Protein AF-A0A109W563-F1 (afdb_monomer_lite)

pLDDT: mean 85.71, std 11.0, range [38.28, 96.69]

Structure (mmCIF, N/CA/C/O backbone):
data_AF-A0A109W563-F1
#
_entry.id   AF-A0A109W563-F1
#
loop_
_atom_site.group_PDB
_atom_site.id
_atom_site.type_symbol
_atom_site.label_atom_id
_atom_site.label_alt_id
_atom_site.label_comp_id
_atom_site.label_asym_id
_atom_site.label_entity_id
_atom_site.label_seq_id
_atom_site.pdbx_PDB_ins_code
_atom_site.Cartn_x
_atom_site.Cartn_y
_atom_site.Cartn_z
_atom_site.occupancy
_atom_site.B_iso_or_equiv
_atom_site.auth_seq_id
_atom_site.auth_comp_id
_atom_site.auth_asym_id
_atom_site.auth_atom_id
_atom_site.pdbx_PDB_model_num
ATOM 1 N N . MET A 1 1 ? -24.775 2.179 1.406 1.00 38.28 1 MET A N 1
ATOM 2 C CA . MET A 1 1 ? -23.300 2.269 1.505 1.00 38.28 1 MET A CA 1
ATOM 3 C C . MET A 1 1 ? -22.979 3.286 2.582 1.00 38.28 1 MET A C 1
ATOM 5 O O . MET A 1 1 ? -23.587 4.348 2.514 1.00 38.28 1 MET A O 1
ATOM 9 N N . PRO A 1 2 ? -22.134 3.005 3.589 1.00 46.94 2 PRO A N 1
ATOM 10 C CA . PRO A 1 2 ? -21.843 4.022 4.586 1.00 46.94 2 PRO A CA 1
ATOM 11 C C . PRO A 1 2 ? -21.064 5.158 3.920 1.00 46.94 2 PRO A C 1
ATOM 13 O O . PRO A 1 2 ? -20.195 4.913 3.084 1.00 46.94 2 PRO A O 1
ATOM 16 N N . THR A 1 3 ? -21.424 6.384 4.275 1.00 54.78 3 THR A N 1
ATOM 17 C CA . THR A 1 3 ? -20.849 7.669 3.857 1.00 54.78 3 THR A CA 1
ATOM 18 C C . THR A 1 3 ? -19.323 7.689 3.982 1.00 54.78 3 THR A C 1
ATOM 20 O O . THR A 1 3 ? -18.780 7.222 4.979 1.00 54.78 3 THR A O 1
ATOM 23 N N . SER A 1 4 ? -18.648 8.190 2.942 1.00 67.81 4 SER A N 1
ATOM 24 C CA . SER A 1 4 ? -17.201 8.092 2.690 1.00 67.81 4 SER A CA 1
ATOM 25 C C . SER A 1 4 ? -16.317 8.414 3.901 1.00 67.81 4 SER A C 1
ATOM 27 O O . SER A 1 4 ? -16.222 9.570 4.305 1.00 67.81 4 SER A O 1
ATOM 29 N N . GLY A 1 5 ? -15.597 7.417 4.411 1.00 75.94 5 GLY A N 1
ATOM 30 C CA . GLY A 1 5 ? -14.421 7.607 5.259 1.00 75.94 5 GLY A CA 1
ATOM 31 C C . GLY A 1 5 ? -13.335 8.431 4.549 1.00 75.94 5 GLY A C 1
ATOM 32 O O . GLY A 1 5 ? -13.321 8.492 3.310 1.00 75.94 5 GLY A O 1
ATOM 33 N N . PRO A 1 6 ? -12.445 9.095 5.307 1.00 89.19 6 PRO A N 1
ATOM 34 C CA . PRO A 1 6 ? -11.510 10.073 4.766 1.00 89.19 6 PRO A CA 1
ATOM 35 C C . PRO A 1 6 ? -10.547 9.436 3.758 1.00 89.19 6 PRO A C 1
ATOM 37 O O . PRO A 1 6 ? -10.030 8.337 3.974 1.00 89.19 6 PRO A O 1
ATOM 40 N N . LEU A 1 7 ? -10.311 10.149 2.653 1.00 91.62 7 LEU A N 1
ATOM 41 C CA . LEU A 1 7 ? -9.353 9.785 1.613 1.00 91.62 7 LEU A CA 1
ATOM 42 C C . LEU A 1 7 ? -8.034 10.517 1.847 1.00 91.62 7 LEU A C 1
ATOM 44 O O . LEU A 1 7 ? -8.019 11.743 1.881 1.00 91.62 7 LEU A O 1
ATOM 48 N N . ASN A 1 8 ? -6.946 9.757 1.964 1.00 92.69 8 ASN A N 1
ATOM 49 C CA . ASN A 1 8 ? -5.598 10.256 2.224 1.00 92.69 8 ASN A CA 1
ATOM 50 C C . ASN A 1 8 ? -5.554 11.276 3.381 1.00 92.69 8 ASN A C 1
ATOM 52 O O . ASN A 1 8 ? -5.027 12.376 3.195 1.00 92.69 8 ASN A O 1
ATOM 56 N N . PRO A 1 9 ? -6.114 10.959 4.571 1.00 91.75 9 PRO A N 1
ATOM 57 C CA . PRO A 1 9 ? -5.993 11.855 5.713 1.00 91.75 9 PRO A CA 1
ATOM 58 C C . PRO A 1 9 ? -4.517 12.109 6.033 1.00 91.75 9 PRO A C 1
ATOM 60 O O . PRO A 1 9 ? -3.663 11.233 5.875 1.00 91.75 9 PRO A O 1
ATOM 63 N N . SER A 1 10 ? -4.209 13.318 6.499 1.00 90.56 10 SER A N 1
ATOM 64 C CA . SER A 1 10 ? -2.837 13.660 6.863 1.00 90.56 10 SER A CA 1
ATOM 65 C C . SER A 1 10 ? -2.364 12.820 8.053 1.00 90.56 10 SER A C 1
ATOM 67 O O . SER A 1 10 ? -3.151 12.422 8.915 1.00 90.56 10 SER A O 1
ATOM 69 N N . LYS A 1 11 ? -1.049 12.595 8.148 1.00 90.38 11 LYS A N 1
ATOM 70 C CA . LYS A 1 11 ? -0.446 11.910 9.303 1.00 90.38 11 LYS A CA 1
ATOM 71 C C . LYS A 1 11 ? -0.817 12.591 10.626 1.00 90.38 11 LYS A C 1
ATOM 73 O O . LYS A 1 11 ? -1.149 11.902 11.581 1.00 90.38 11 LYS A O 1
ATOM 78 N N . ALA A 1 12 ? -0.815 13.926 10.654 1.00 91.81 12 ALA A N 1
ATOM 79 C CA . ALA A 1 12 ? -1.197 14.703 11.832 1.00 91.81 12 ALA A CA 1
ATOM 80 C C . ALA A 1 12 ? -2.657 14.453 12.239 1.00 91.81 12 ALA A C 1
ATOM 82 O O . ALA A 1 12 ? -2.945 14.284 13.420 1.00 91.81 12 ALA A O 1
ATOM 83 N N . TRP A 1 13 ? -3.568 14.364 11.263 1.00 92.56 13 TRP A N 1
ATOM 84 C CA . TRP A 1 13 ? -4.963 14.024 11.531 1.00 92.56 13 TRP A CA 1
ATOM 85 C C . TRP A 1 13 ? -5.095 12.610 12.103 1.00 92.56 13 TRP A C 1
ATOM 87 O O . TRP A 1 13 ? -5.736 12.431 13.131 1.00 92.56 13 TRP A O 1
ATOM 97 N N . LEU A 1 14 ? -4.433 11.621 11.493 1.00 92.25 14 LEU A N 1
ATOM 98 C CA . LEU A 1 14 ? -4.451 10.233 11.970 1.00 92.25 14 LEU A CA 1
ATOM 99 C C . LEU A 1 14 ? -3.882 10.086 13.389 1.00 92.25 14 LEU A C 1
ATOM 101 O O . LEU A 1 14 ? -4.372 9.277 14.166 1.00 92.25 14 LEU A O 1
ATOM 105 N N . GLN A 1 15 ? -2.861 10.872 13.738 1.00 92.69 15 GLN A N 1
ATOM 106 C CA . GLN A 1 15 ? -2.279 10.890 15.083 1.00 92.69 15 GLN A CA 1
ATOM 107 C C . GLN A 1 15 ? -3.202 11.529 16.128 1.00 92.69 15 GLN A C 1
ATOM 109 O O . GLN A 1 15 ? -3.166 11.126 17.286 1.00 92.69 15 GLN A O 1
ATOM 114 N N . ALA A 1 16 ? -3.997 12.526 15.733 1.00 91.44 16 ALA A N 1
ATOM 115 C CA . ALA A 1 16 ? -4.939 13.212 16.615 1.00 91.44 16 ALA A CA 1
ATOM 116 C C . ALA A 1 16 ? -6.296 12.496 16.726 1.00 91.44 16 ALA A C 1
ATOM 118 O O . ALA A 1 16 ? -7.056 12.752 17.660 1.00 91.44 16 ALA A O 1
ATOM 119 N N . ALA A 1 17 ? -6.626 11.633 15.766 1.00 89.19 17 ALA A N 1
ATOM 120 C CA . ALA A 1 17 ? -7.899 10.938 15.724 1.00 89.19 17 ALA A CA 1
ATOM 121 C C . ALA A 1 17 ? -8.005 9.882 16.832 1.00 89.19 17 ALA A C 1
ATOM 123 O O . ALA A 1 17 ? -7.072 9.123 17.099 1.00 89.19 17 ALA A O 1
ATOM 124 N N . VAL A 1 18 ? -9.184 9.801 17.449 1.00 87.31 18 VAL A N 1
ATOM 125 C CA . VAL A 1 18 ? -9.485 8.759 18.435 1.00 87.31 18 VAL A CA 1
ATOM 126 C C . VAL A 1 18 ? -9.465 7.390 17.732 1.00 87.31 18 VAL A C 1
ATOM 128 O O . VAL A 1 18 ? -10.028 7.274 16.636 1.00 87.31 18 VAL A O 1
ATOM 131 N N . PRO A 1 19 ? -8.837 6.349 18.308 1.00 87.00 19 PRO A N 1
ATOM 132 C CA . PRO A 1 19 ? -8.880 5.002 17.742 1.00 87.00 19 PRO A CA 1
ATOM 133 C C . PRO A 1 19 ? -10.319 4.526 17.503 1.00 87.00 19 PRO A C 1
ATOM 135 O O . PRO A 1 19 ? -11.193 4.751 18.339 1.00 87.00 19 PRO A O 1
ATOM 138 N N . GLY A 1 20 ? -10.580 3.911 16.349 1.00 83.38 20 GLY A N 1
ATOM 139 C CA . GLY A 1 20 ? -11.923 3.470 15.952 1.00 83.38 20 GLY A CA 1
ATOM 140 C C . GLY A 1 20 ? -12.939 4.590 15.675 1.00 83.38 20 GLY A C 1
ATOM 141 O O . GLY A 1 20 ? -14.126 4.310 15.524 1.00 83.38 20 GLY A O 1
ATOM 142 N N . SER A 1 21 ? -12.510 5.857 15.597 1.00 84.75 21 SER A N 1
ATOM 143 C CA . SER A 1 21 ? -13.411 6.985 15.296 1.00 84.75 21 SER A CA 1
ATOM 144 C C . SER A 1 21 ? -13.936 6.996 13.860 1.00 84.75 21 SER A C 1
ATOM 146 O O . SER A 1 21 ? -14.940 7.654 13.584 1.00 84.75 21 SER A O 1
ATOM 148 N N . ALA A 1 22 ? -13.291 6.269 12.945 1.00 85.69 22 ALA A N 1
ATOM 149 C CA . ALA A 1 22 ? -13.757 6.087 11.579 1.00 85.69 22 ALA A CA 1
ATOM 150 C C . ALA A 1 22 ? -14.176 4.631 11.334 1.00 85.69 22 ALA A C 1
ATOM 152 O O . ALA A 1 22 ? -13.501 3.692 11.747 1.00 85.69 22 ALA A O 1
ATOM 153 N N . ALA A 1 23 ? -15.261 4.425 10.583 1.00 85.94 23 ALA A N 1
ATOM 154 C CA . ALA A 1 23 ? -15.623 3.084 10.120 1.00 85.94 23 ALA A CA 1
ATOM 155 C C . ALA A 1 23 ? -14.567 2.523 9.152 1.00 85.94 23 ALA A C 1
ATOM 157 O O . ALA A 1 23 ? -14.275 1.333 9.173 1.00 85.94 23 ALA A O 1
ATOM 158 N N . TYR A 1 24 ? -13.987 3.384 8.311 1.00 89.50 24 TYR A N 1
ATOM 159 C CA . TYR A 1 24 ? -12.903 3.015 7.410 1.00 89.50 24 TYR A CA 1
ATOM 160 C C . TYR A 1 24 ? -12.014 4.210 7.043 1.00 89.50 24 TYR A C 1
ATOM 162 O O . TYR A 1 24 ? -12.493 5.343 6.955 1.00 89.50 24 TYR A O 1
ATOM 170 N N . ILE A 1 25 ? -10.731 3.950 6.776 1.00 93.94 25 ILE A N 1
ATOM 171 C CA . ILE A 1 25 ? -9.774 4.907 6.195 1.00 93.94 25 ILE A CA 1
ATOM 172 C C . ILE A 1 25 ? -9.457 4.501 4.758 1.00 93.94 25 ILE A C 1
ATOM 174 O O . ILE A 1 25 ? -9.305 3.320 4.452 1.00 93.94 25 ILE A O 1
ATOM 178 N N . ARG A 1 26 ? -9.342 5.476 3.854 1.00 94.38 26 ARG A N 1
ATOM 179 C CA . ARG A 1 26 ? -8.975 5.232 2.457 1.00 94.38 26 ARG A CA 1
ATOM 180 C C . ARG A 1 26 ? -7.609 5.826 2.170 1.00 94.38 26 ARG A C 1
ATOM 182 O O . ARG A 1 26 ? -7.411 7.023 2.351 1.00 94.38 26 ARG A O 1
ATOM 189 N N . LEU A 1 27 ? -6.698 5.009 1.663 1.00 94.69 27 LEU A N 1
ATOM 190 C CA . LEU A 1 27 ? -5.399 5.438 1.163 1.00 94.69 27 LEU A CA 1
ATOM 191 C C . LEU A 1 27 ? -5.327 5.113 -0.326 1.00 94.69 27 LEU A C 1
ATOM 193 O O . LEU A 1 27 ? -5.574 3.981 -0.721 1.00 94.69 27 LEU A O 1
ATOM 197 N N . ALA A 1 28 ? -5.028 6.097 -1.163 1.00 92.94 28 ALA A N 1
ATOM 198 C CA . ALA A 1 28 ? -4.890 5.924 -2.602 1.00 92.94 28 ALA A CA 1
ATOM 199 C C . ALA A 1 28 ? -3.595 6.580 -3.073 1.00 92.94 28 ALA A C 1
ATOM 201 O O . ALA A 1 28 ? -3.468 7.805 -3.021 1.00 92.94 28 ALA A O 1
ATOM 202 N N . PHE A 1 29 ? -2.661 5.746 -3.534 1.00 90.25 29 PHE A N 1
ATOM 203 C CA . PHE A 1 29 ? -1.372 6.123 -4.110 1.00 90.25 29 PHE A CA 1
ATOM 204 C C . PHE A 1 29 ? -0.575 7.089 -3.220 1.00 90.25 29 PHE A C 1
ATOM 206 O O . PHE A 1 29 ? 0.068 8.026 -3.703 1.00 90.25 29 PHE A O 1
ATOM 213 N N . ALA A 1 30 ? -0.663 6.865 -1.906 1.00 89.75 30 ALA A N 1
ATOM 214 C CA . ALA A 1 30 ? -0.092 7.707 -0.860 1.00 89.75 30 ALA A CA 1
ATOM 215 C C . ALA A 1 30 ? 1.185 7.115 -0.240 1.00 89.75 30 ALA A C 1
ATOM 217 O O . ALA A 1 30 ? 1.847 7.796 0.539 1.00 89.75 30 ALA A O 1
ATOM 218 N N . LEU A 1 31 ? 1.522 5.856 -0.548 1.00 91.62 31 LEU A N 1
ATOM 219 C CA . LEU A 1 31 ? 2.617 5.126 0.094 1.00 91.62 31 LEU A CA 1
ATOM 220 C C . LEU A 1 31 ? 3.838 4.980 -0.809 1.00 91.62 31 LEU A C 1
ATOM 222 O O . LEU A 1 31 ? 4.954 4.984 -0.302 1.00 91.62 31 LEU A O 1
ATOM 226 N N . TRP A 1 32 ? 3.657 4.876 -2.129 1.00 89.12 32 TRP A N 1
ATOM 227 C CA . TRP A 1 32 ? 4.755 4.522 -3.039 1.00 89.12 32 TRP A CA 1
ATOM 228 C C . TRP A 1 32 ? 5.950 5.481 -3.040 1.00 89.12 32 TRP A C 1
ATOM 230 O O . TRP A 1 32 ? 7.059 5.093 -3.407 1.00 89.12 32 TRP A O 1
ATOM 240 N N . TYR A 1 33 ? 5.735 6.741 -2.664 1.00 85.81 33 TYR A N 1
ATOM 241 C CA . TYR A 1 33 ? 6.787 7.752 -2.593 1.00 85.81 33 TYR A CA 1
ATOM 242 C C . TYR A 1 33 ? 7.369 7.929 -1.184 1.00 85.81 33 TYR A C 1
ATOM 244 O O . TYR A 1 33 ? 8.292 8.729 -1.005 1.00 85.81 33 TYR A O 1
ATOM 252 N N . LEU A 1 34 ? 6.844 7.208 -0.191 1.00 87.75 34 LEU A N 1
ATOM 253 C CA . LEU A 1 34 ? 7.351 7.213 1.174 1.00 87.75 34 LEU A CA 1
ATOM 254 C C . LEU A 1 34 ? 8.434 6.139 1.350 1.00 87.75 34 LEU A C 1
ATOM 256 O O . LEU A 1 34 ? 8.397 5.094 0.693 1.00 87.75 34 LEU A O 1
ATOM 260 N N . PRO A 1 35 ? 9.394 6.348 2.266 1.00 86.19 35 PRO A N 1
ATOM 261 C CA . PRO A 1 35 ? 10.199 5.255 2.793 1.00 86.19 35 PRO A CA 1
ATOM 262 C C . PRO A 1 35 ? 9.303 4.140 3.344 1.00 86.19 35 PRO A C 1
ATOM 264 O O . PRO A 1 35 ? 8.244 4.403 3.913 1.00 86.19 35 PRO A O 1
ATOM 267 N N . LEU A 1 36 ? 9.734 2.887 3.205 1.00 85.31 36 LEU A N 1
ATOM 268 C CA . LEU A 1 36 ? 8.895 1.730 3.518 1.00 85.31 36 LEU A CA 1
ATOM 269 C C . LEU A 1 36 ? 8.429 1.690 4.979 1.00 85.31 36 LEU A C 1
ATOM 271 O O . LEU A 1 36 ? 7.266 1.388 5.242 1.00 85.31 36 LEU A O 1
ATOM 275 N N . ASP A 1 37 ? 9.310 2.047 5.915 1.00 88.12 37 ASP A N 1
ATOM 276 C CA . ASP A 1 37 ? 8.978 2.121 7.342 1.00 88.12 37 ASP A CA 1
ATOM 277 C C . ASP A 1 37 ? 7.971 3.245 7.634 1.00 88.12 37 ASP A C 1
ATOM 279 O O . ASP A 1 37 ? 7.062 3.073 8.446 1.00 88.12 37 ASP A O 1
ATOM 283 N N . GLU A 1 38 ? 8.067 4.376 6.927 1.00 90.69 38 GLU A N 1
ATOM 284 C CA . GLU A 1 38 ? 7.086 5.462 7.034 1.00 90.69 38 GLU A CA 1
ATOM 285 C C . GLU A 1 38 ? 5.727 5.054 6.458 1.00 90.69 38 GLU A C 1
ATOM 287 O O . GLU A 1 38 ? 4.695 5.342 7.066 1.00 90.69 38 GLU A O 1
ATOM 292 N N . GLY A 1 39 ? 5.716 4.347 5.325 1.00 92.38 39 GLY A N 1
ATOM 293 C CA . GLY A 1 39 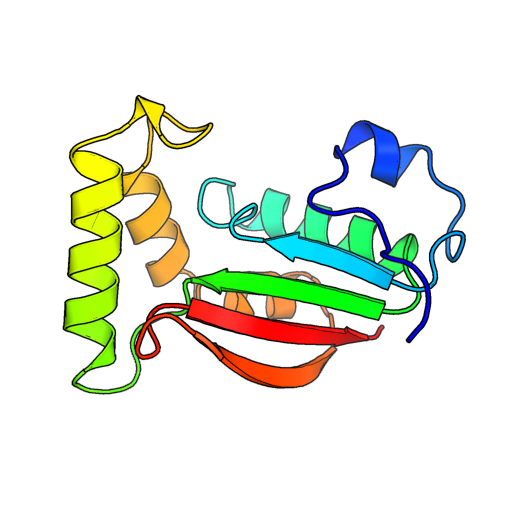? 4.497 3.807 4.723 1.00 92.38 39 GLY A CA 1
ATOM 294 C C . GLY A 1 39 ? 3.809 2.779 5.624 1.00 92.38 39 GLY A C 1
ATOM 295 O O . GLY A 1 39 ? 2.597 2.848 5.826 1.00 92.38 39 GLY A O 1
ATOM 296 N N . ALA A 1 40 ? 4.577 1.871 6.235 1.00 93.31 40 ALA A N 1
ATOM 297 C CA . ALA A 1 40 ? 4.061 0.905 7.204 1.00 93.31 40 ALA A CA 1
ATOM 298 C C . ALA A 1 40 ? 3.523 1.594 8.472 1.00 93.31 40 ALA A C 1
ATOM 300 O O . ALA A 1 40 ? 2.446 1.250 8.958 1.00 93.31 40 ALA A O 1
ATOM 301 N N . ALA A 1 41 ? 4.222 2.613 8.986 1.00 93.44 41 ALA A N 1
ATOM 302 C CA . ALA A 1 41 ? 3.749 3.402 10.122 1.00 93.44 41 ALA A CA 1
ATOM 303 C C . ALA A 1 41 ? 2.446 4.156 9.806 1.00 93.44 41 ALA A C 1
ATOM 305 O O . ALA A 1 41 ? 1.557 4.222 10.658 1.00 93.44 41 ALA A O 1
ATOM 306 N N . LEU A 1 42 ? 2.312 4.697 8.590 1.00 94.38 42 LEU A N 1
ATOM 307 C CA . LEU A 1 42 ? 1.093 5.360 8.131 1.00 94.38 42 LEU A CA 1
ATOM 308 C C . LEU A 1 42 ? -0.079 4.377 8.001 1.00 94.38 42 LEU A C 1
ATOM 310 O O . LEU A 1 42 ? -1.176 4.696 8.453 1.00 94.38 42 LEU A O 1
ATOM 314 N N . LEU A 1 43 ? 0.153 3.178 7.455 1.00 94.62 43 LEU A N 1
ATOM 315 C CA . LEU A 1 43 ? -0.852 2.108 7.406 1.00 94.62 43 LEU A CA 1
ATOM 316 C C . LEU A 1 43 ? -1.3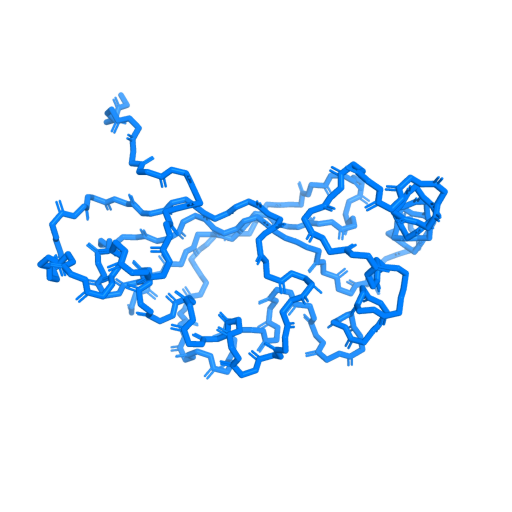22 1.701 8.802 1.00 94.62 43 LEU A C 1
ATOM 318 O O . LEU A 1 43 ? -2.521 1.609 9.037 1.00 94.62 43 LEU A O 1
ATOM 322 N N . ASN A 1 44 ? -0.393 1.525 9.739 1.00 93.25 44 ASN A N 1
ATOM 323 C CA . ASN A 1 44 ? -0.722 1.188 11.121 1.00 93.25 44 ASN A CA 1
ATOM 324 C C . ASN A 1 44 ? -1.511 2.289 11.833 1.00 93.25 44 ASN A C 1
ATOM 326 O O . ASN A 1 44 ? -2.391 2.002 12.639 1.00 93.25 44 ASN A O 1
ATOM 330 N N . LEU A 1 45 ? -1.214 3.561 11.558 1.00 93.50 45 LEU A N 1
ATOM 331 C CA . LEU A 1 45 ? -2.033 4.665 12.057 1.00 93.50 45 LEU A CA 1
ATOM 332 C C . LEU A 1 45 ? -3.438 4.624 11.449 1.00 93.50 45 LEU A C 1
ATOM 334 O O . LEU A 1 45 ? -4.409 4.710 12.190 1.00 93.50 45 LEU A O 1
ATOM 338 N N . ALA A 1 46 ? -3.548 4.430 10.134 1.00 93.75 46 ALA A N 1
ATOM 339 C CA . ALA A 1 46 ? -4.832 4.309 9.452 1.00 93.75 46 ALA A CA 1
ATOM 340 C C . ALA A 1 46 ? -5.685 3.152 9.999 1.00 93.75 46 ALA A C 1
ATOM 342 O O . ALA A 1 46 ? -6.874 3.353 10.223 1.00 93.75 46 ALA A O 1
ATOM 343 N N . ALA A 1 47 ? -5.083 1.988 10.257 1.00 92.44 47 ALA A N 1
ATOM 344 C CA . ALA A 1 47 ? -5.770 0.819 10.811 1.00 92.44 47 ALA A CA 1
ATOM 345 C C . ALA A 1 47 ? -6.214 1.028 12.264 1.00 92.44 47 ALA A C 1
ATOM 347 O O . ALA A 1 47 ? -7.326 0.685 12.629 1.00 92.44 47 ALA A O 1
ATOM 348 N N . ARG A 1 48 ? -5.417 1.712 13.091 1.00 90.94 48 ARG A N 1
ATOM 349 C CA . ARG A 1 48 ? -5.869 2.074 14.445 1.00 90.94 48 ARG A CA 1
ATOM 350 C C . ARG A 1 48 ? -7.020 3.078 14.436 1.00 90.94 48 ARG A C 1
ATOM 352 O O . ARG A 1 48 ? -7.899 3.033 15.296 1.00 90.94 48 ARG A O 1
ATOM 359 N N . THR A 1 49 ? -6.997 4.035 13.510 1.00 90.31 49 THR A N 1
ATOM 360 C CA . THR A 1 49 ? -8.032 5.071 13.422 1.00 90.31 49 THR A CA 1
ATOM 361 C C . THR A 1 49 ? -9.328 4.541 12.806 1.00 90.31 49 THR A C 1
ATOM 363 O O . THR A 1 49 ? -10.411 4.955 13.225 1.00 90.31 49 THR A O 1
ATOM 366 N N . GLY A 1 50 ? -9.229 3.655 11.812 1.00 84.38 50 GLY A N 1
ATOM 367 C CA . GLY A 1 50 ? -10.367 3.088 11.099 1.00 84.38 50 GLY A CA 1
ATOM 368 C C . GLY A 1 50 ? -10.540 1.603 11.357 1.00 84.38 50 GLY A C 1
ATOM 369 O O . GLY A 1 50 ? -9.593 0.861 11.168 1.00 84.38 50 GLY A O 1
ATOM 370 N N . GLY A 1 51 ? -11.758 1.149 11.659 1.00 81.88 51 GLY A N 1
ATOM 371 C CA . GLY A 1 51 ? -12.032 -0.291 11.807 1.00 81.88 51 GLY A CA 1
ATOM 372 C C . GLY A 1 51 ? -11.658 -1.140 10.578 1.00 81.88 51 GLY A C 1
ATOM 373 O O . GLY A 1 51 ? -11.403 -2.332 10.709 1.00 81.88 51 GLY A O 1
ATOM 374 N N . GLU A 1 52 ? -11.584 -0.523 9.394 1.00 89.81 52 GLU A N 1
ATOM 375 C CA . GLU A 1 52 ? -11.002 -1.101 8.180 1.00 89.81 52 GLU A CA 1
ATOM 376 C C . GLU A 1 52 ? -10.138 -0.075 7.424 1.00 89.81 52 GLU A C 1
ATOM 378 O O . GLU A 1 52 ? -10.385 1.136 7.467 1.00 89.81 52 GLU A O 1
ATOM 383 N N . VAL A 1 53 ? -9.167 -0.550 6.636 1.00 94.31 53 VAL A N 1
ATOM 384 C CA . VAL A 1 53 ? -8.410 0.299 5.698 1.00 94.31 53 VAL A CA 1
ATOM 385 C C . VAL A 1 53 ? -8.576 -0.202 4.271 1.00 94.31 53 VAL A C 1
ATOM 387 O O . VAL A 1 53 ? -8.323 -1.362 3.960 1.00 94.31 53 VAL A O 1
ATOM 390 N N . LEU A 1 54 ? -8.958 0.704 3.376 1.00 95.44 54 LEU A N 1
ATOM 391 C CA . LEU A 1 54 ? -8.946 0.489 1.934 1.00 95.44 54 LEU A CA 1
ATOM 392 C C . LEU A 1 54 ? -7.698 1.158 1.360 1.00 95.44 54 LEU A C 1
ATOM 394 O O . LEU A 1 54 ? -7.672 2.380 1.202 1.00 95.44 54 LEU A O 1
ATOM 398 N N . ALA A 1 55 ? -6.667 0.370 1.065 1.00 96.12 55 ALA A N 1
ATOM 399 C CA . ALA A 1 55 ? -5.394 0.860 0.550 1.00 96.12 55 ALA A CA 1
ATOM 400 C C . ALA A 1 55 ? -5.231 0.481 -0.926 1.00 96.12 55 ALA A C 1
ATOM 402 O O . ALA A 1 55 ? -5.183 -0.696 -1.265 1.00 96.12 55 ALA A O 1
ATOM 403 N N . ALA A 1 56 ? -5.147 1.472 -1.806 1.00 96.25 56 ALA A N 1
ATOM 404 C CA . ALA A 1 56 ? -4.816 1.305 -3.211 1.00 96.25 56 ALA A CA 1
ATOM 405 C C . ALA A 1 56 ? -3.420 1.861 -3.471 1.00 96.25 56 ALA A C 1
ATOM 407 O O . ALA A 1 56 ? -3.191 3.051 -3.271 1.00 96.25 56 ALA A O 1
ATOM 408 N N . ASP A 1 57 ? -2.492 1.027 -3.923 1.00 94.62 57 ASP A N 1
ATOM 409 C CA . ASP A 1 57 ? -1.160 1.472 -4.330 1.00 94.62 57 ASP A CA 1
ATOM 410 C C . ASP A 1 57 ? -0.505 0.446 -5.266 1.00 94.62 57 ASP A C 1
ATOM 412 O O . ASP A 1 57 ? -1.085 -0.597 -5.586 1.00 94.62 57 ASP A O 1
ATOM 416 N N . PHE A 1 58 ? 0.690 0.761 -5.755 1.00 92.69 58 PHE A N 1
ATOM 417 C CA . PHE A 1 58 ? 1.410 -0.084 -6.698 1.00 92.69 58 PHE A CA 1
ATOM 418 C C . PHE A 1 58 ? 1.872 -1.406 -6.072 1.00 92.69 58 PHE A C 1
ATOM 420 O O . PHE A 1 58 ? 2.265 -1.460 -4.903 1.00 92.69 58 PHE A O 1
ATOM 427 N N . LYS A 1 59 ? 1.859 -2.476 -6.872 1.00 92.81 59 LYS A N 1
ATOM 428 C CA . LYS A 1 59 ? 2.410 -3.784 -6.495 1.00 92.81 59 LYS A CA 1
ATOM 429 C C . LYS A 1 59 ? 3.516 -4.207 -7.461 1.00 92.81 59 LYS A C 1
ATOM 431 O O . LYS A 1 59 ? 3.528 -3.739 -8.603 1.00 92.81 59 LYS A O 1
ATOM 436 N N . PRO A 1 60 ? 4.450 -5.073 -7.035 1.00 89.31 60 PRO A N 1
ATOM 437 C CA . PRO A 1 60 ? 5.400 -5.677 -7.954 1.00 89.31 60 PRO A CA 1
ATOM 438 C C . PRO A 1 60 ? 4.664 -6.424 -9.077 1.00 89.31 60 PRO A C 1
ATOM 440 O O . PRO A 1 60 ? 3.640 -7.062 -8.816 1.00 89.31 60 PRO A O 1
ATOM 443 N N . PRO A 1 61 ? 5.165 -6.355 -10.320 1.00 85.88 61 PRO A N 1
ATOM 444 C CA . PRO A 1 61 ? 4.592 -7.117 -11.413 1.00 85.88 61 PRO A CA 1
ATOM 445 C C . PRO A 1 61 ? 4.899 -8.610 -11.232 1.00 85.88 61 PRO A C 1
ATOM 447 O O . PRO A 1 61 ? 6.054 -9.012 -11.129 1.00 85.88 61 PRO A O 1
ATOM 450 N N . GLU A 1 62 ? 3.858 -9.430 -11.234 1.00 84.00 62 GLU A N 1
ATOM 451 C CA . GLU A 1 62 ? 3.899 -10.892 -11.111 1.00 84.00 62 GLU A CA 1
ATOM 452 C C . GLU A 1 62 ? 3.510 -11.581 -12.425 1.00 84.00 62 GLU A C 1
ATOM 454 O O . GLU A 1 62 ? 3.806 -12.756 -12.636 1.00 84.00 62 GLU A O 1
ATOM 459 N N . ARG A 1 63 ? 2.826 -10.859 -13.322 1.00 80.44 63 ARG A N 1
ATOM 460 C CA . ARG A 1 63 ? 2.343 -11.370 -14.613 1.00 80.44 63 ARG A CA 1
ATOM 461 C C . ARG A 1 63 ? 2.899 -10.551 -15.773 1.00 80.44 63 ARG A C 1
ATOM 463 O O . ARG A 1 63 ? 3.168 -9.360 -15.634 1.00 80.44 63 ARG A O 1
ATOM 470 N N . ASN A 1 64 ? 2.978 -11.171 -16.952 1.00 76.81 64 ASN A N 1
ATOM 471 C CA . ASN A 1 64 ? 3.588 -10.571 -18.148 1.00 76.81 64 ASN A CA 1
ATOM 472 C C . ASN A 1 64 ? 3.023 -9.189 -18.527 1.00 76.81 64 ASN A C 1
ATOM 474 O O . ASN A 1 64 ? 3.777 -8.339 -18.986 1.00 76.81 64 ASN A O 1
ATOM 478 N N . LEU A 1 65 ? 1.722 -8.944 -18.323 1.00 75.81 65 LEU A N 1
ATOM 479 C CA . LEU A 1 65 ? 1.088 -7.656 -18.650 1.00 75.81 65 LEU A CA 1
ATOM 480 C C . LEU A 1 65 ? 1.235 -6.589 -17.553 1.00 75.81 65 LEU A C 1
ATOM 482 O O . LEU A 1 65 ? 1.026 -5.408 -17.822 1.00 75.81 65 LEU A O 1
ATOM 486 N N . GLU A 1 66 ? 1.642 -6.971 -16.344 1.00 86.50 66 GLU A N 1
ATOM 487 C CA . GLU A 1 66 ? 1.795 -6.035 -15.227 1.00 86.50 66 GLU A CA 1
ATOM 488 C C . GLU A 1 66 ? 3.076 -5.208 -15.372 1.00 86.50 66 GLU A C 1
ATOM 490 O O . GLU A 1 66 ? 3.082 -4.018 -15.067 1.00 86.50 66 GLU A O 1
ATOM 495 N N . LEU A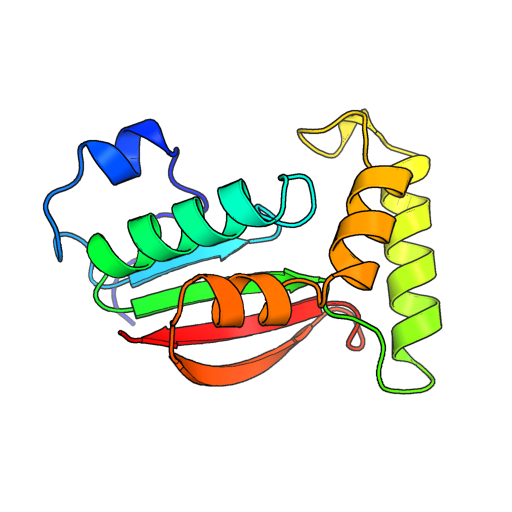 1 67 ? 4.150 -5.801 -15.908 1.00 84.75 67 LEU A N 1
ATOM 496 C CA . LEU A 1 67 ? 5.426 -5.109 -16.098 1.00 84.75 67 LEU A CA 1
ATOM 497 C C . LEU A 1 67 ? 5.313 -3.908 -17.062 1.00 84.75 67 LEU A C 1
ATOM 499 O O . LEU A 1 67 ? 5.741 -2.819 -16.672 1.00 84.75 67 LEU A O 1
ATOM 503 N N . PRO A 1 68 ? 4.713 -4.029 -18.266 1.00 85.31 68 PRO A N 1
ATOM 504 C CA . PRO A 1 68 ? 4.448 -2.875 -19.125 1.00 85.31 68 PRO A CA 1
ATOM 505 C C . PRO A 1 68 ? 3.637 -1.782 -18.424 1.00 85.31 68 PRO A C 1
ATOM 507 O O . PRO A 1 68 ? 3.947 -0.600 -18.563 1.00 85.31 68 PRO A O 1
ATOM 510 N N . ALA A 1 69 ? 2.638 -2.165 -17.627 1.00 85.62 69 ALA A N 1
ATOM 511 C CA . ALA A 1 69 ? 1.803 -1.220 -16.897 1.00 85.62 69 ALA A CA 1
ATOM 512 C C . ALA A 1 69 ? 2.590 -0.490 -15.786 1.00 85.62 69 ALA A C 1
ATOM 514 O O . ALA A 1 69 ? 2.480 0.730 -15.656 1.00 85.62 69 ALA A O 1
ATOM 515 N N . CYS A 1 70 ? 3.464 -1.186 -15.049 1.00 84.31 70 CYS A N 1
ATOM 516 C CA . CYS A 1 70 ? 4.382 -0.574 -14.083 1.00 84.31 70 CYS A CA 1
ATOM 517 C C . CYS A 1 70 ? 5.405 0.358 -14.753 1.00 84.31 70 CYS A C 1
ATOM 519 O O . CYS A 1 70 ? 5.711 1.421 -14.213 1.00 84.31 70 CYS A O 1
ATOM 521 N N . LEU A 1 71 ? 5.941 -0.016 -15.922 1.00 84.31 71 LEU A N 1
ATOM 522 C CA . LEU A 1 71 ? 6.872 0.825 -16.682 1.00 84.31 71 LEU A CA 1
ATOM 523 C C . LEU A 1 71 ? 6.188 2.091 -17.200 1.00 84.31 71 LEU A C 1
ATOM 525 O O . LEU A 1 71 ? 6.763 3.172 -17.081 1.00 84.31 71 LEU A O 1
ATOM 529 N N . LEU A 1 72 ? 4.958 1.975 -17.707 1.00 85.44 72 LEU A N 1
ATOM 530 C CA . LEU A 1 72 ? 4.148 3.122 -18.112 1.00 85.44 72 LEU A CA 1
ATOM 531 C C . LEU A 1 72 ? 3.869 4.046 -16.921 1.00 85.44 72 LEU A C 1
ATOM 533 O O . LEU A 1 72 ? 4.094 5.249 -17.026 1.00 85.44 72 LEU A O 1
ATOM 537 N N . ALA A 1 73 ? 3.456 3.500 -15.773 1.00 82.50 73 ALA A N 1
ATOM 538 C CA . ALA A 1 73 ? 3.241 4.282 -14.5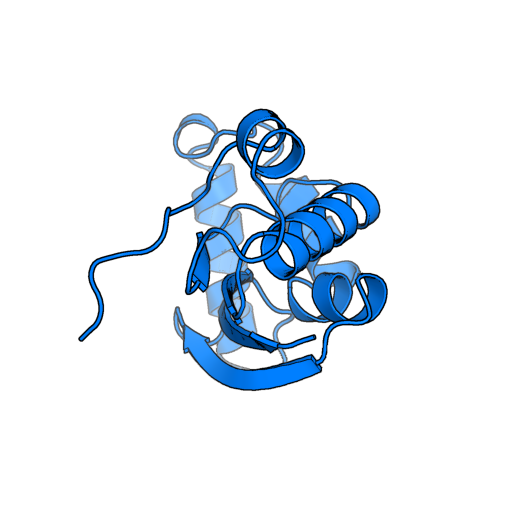56 1.00 82.50 73 ALA A CA 1
ATOM 539 C C . ALA A 1 73 ? 4.517 5.022 -14.121 1.00 82.50 73 ALA A C 1
ATOM 541 O O . ALA A 1 73 ? 4.487 6.230 -13.889 1.00 82.50 73 ALA A O 1
ATOM 542 N N . ARG A 1 74 ? 5.665 4.332 -14.092 1.00 81.25 74 ARG A N 1
ATOM 543 C CA . ARG A 1 74 ? 6.968 4.941 -13.788 1.00 81.25 74 ARG A CA 1
ATOM 544 C C . ARG A 1 74 ? 7.330 6.053 -14.774 1.00 81.25 74 ARG A C 1
ATOM 546 O O . ARG A 1 74 ? 7.858 7.077 -14.348 1.00 81.25 74 ARG A O 1
ATOM 553 N N . ALA A 1 75 ? 7.085 5.845 -16.067 1.00 82.00 75 ALA A N 1
ATOM 554 C CA . ALA A 1 75 ? 7.363 6.833 -17.102 1.00 82.00 75 ALA A CA 1
ATOM 555 C C . ALA A 1 75 ? 6.497 8.082 -16.907 1.00 82.00 75 ALA A C 1
ATOM 557 O O . ALA A 1 75 ? 7.041 9.179 -16.842 1.00 82.00 75 ALA A O 1
ATOM 558 N N . LEU A 1 76 ? 5.183 7.924 -16.716 1.00 78.81 76 LEU A N 1
ATOM 559 C CA . LEU A 1 76 ? 4.264 9.037 -16.452 1.00 78.81 76 LEU A CA 1
ATOM 560 C C . LEU A 1 76 ? 4.689 9.848 -15.216 1.00 78.81 76 LEU A C 1
ATOM 562 O O . LEU A 1 76 ? 4.727 11.075 -15.273 1.00 78.81 76 LEU A O 1
ATOM 566 N N . LEU A 1 77 ? 5.103 9.170 -14.139 1.00 73.19 77 LEU A N 1
ATOM 567 C CA . LEU A 1 77 ? 5.634 9.809 -12.926 1.00 73.19 77 LEU A CA 1
ATOM 568 C C . LEU A 1 77 ? 6.991 10.503 -13.138 1.00 73.19 77 LEU A C 1
ATOM 570 O O . LEU A 1 77 ? 7.337 11.418 -12.396 1.00 73.19 77 LEU A O 1
ATOM 574 N N . GLY A 1 78 ? 7.785 10.049 -14.108 1.00 70.19 78 GLY A N 1
ATOM 575 C CA . GLY A 1 78 ? 9.057 10.667 -14.481 1.00 70.19 78 GLY A CA 1
ATOM 576 C C . GLY A 1 78 ? 8.896 11.876 -15.405 1.00 70.19 78 GLY A C 1
ATOM 577 O O . GLY A 1 78 ? 9.647 12.837 -15.270 1.00 70.19 78 GLY A O 1
ATOM 578 N N . PHE A 1 79 ? 7.921 11.840 -16.318 1.00 73.44 79 PHE A N 1
ATOM 579 C CA . PHE A 1 79 ? 7.636 12.924 -17.266 1.00 73.44 79 PHE A CA 1
ATOM 580 C C . PHE A 1 79 ? 6.865 14.085 -16.636 1.00 73.44 79 PHE A C 1
ATOM 582 O O . PHE A 1 79 ? 7.049 15.226 -17.051 1.00 73.44 79 PHE A O 1
ATOM 589 N N . TRP A 1 80 ? 6.048 13.813 -15.617 1.00 71.06 80 TRP A N 1
ATOM 590 C CA . TRP A 1 80 ? 5.329 14.839 -14.869 1.00 71.06 80 TRP A CA 1
ATOM 591 C C . TRP A 1 80 ? 5.597 14.739 -13.361 1.00 71.06 80 TRP A C 1
ATOM 593 O O . TRP A 1 80 ? 4.738 14.291 -12.598 1.00 71.06 80 TRP A O 1
ATOM 603 N N . PRO A 1 81 ? 6.774 15.193 -12.897 1.00 63.94 81 PRO A N 1
ATOM 604 C CA . PRO A 1 81 ? 7.102 15.184 -11.474 1.00 63.94 81 PRO A CA 1
ATOM 605 C C . PRO A 1 81 ? 6.173 16.081 -10.639 1.00 63.94 81 PRO A C 1
ATOM 607 O O . PRO A 1 81 ? 6.001 15.815 -9.455 1.00 63.94 81 PRO A O 1
ATOM 610 N N . ASP A 1 82 ? 5.550 17.098 -11.245 1.00 68.69 82 ASP A N 1
ATOM 611 C CA . ASP A 1 82 ? 4.620 18.017 -10.569 1.00 68.69 82 ASP A CA 1
ATOM 612 C C . ASP A 1 82 ? 3.186 17.469 -10.449 1.00 68.69 82 ASP A C 1
ATOM 614 O O . ASP A 1 82 ? 2.376 18.026 -9.710 1.00 68.69 82 ASP A O 1
ATOM 618 N N . LEU A 1 83 ? 2.851 16.368 -11.140 1.00 64.56 83 LEU A N 1
ATOM 619 C CA . LEU A 1 83 ? 1.539 15.713 -11.004 1.00 64.56 83 LEU A CA 1
ATOM 620 C C . LEU A 1 83 ? 1.392 14.966 -9.676 1.00 64.56 83 LEU A C 1
ATOM 622 O O . LEU A 1 83 ? 0.280 14.583 -9.316 1.00 64.56 83 LEU A O 1
ATOM 626 N N . TRP A 1 84 ? 2.494 14.738 -8.957 1.00 61.97 84 TRP A N 1
ATOM 627 C CA . TRP A 1 84 ? 2.492 14.019 -7.692 1.00 61.97 84 TRP A CA 1
ATOM 628 C C . TRP A 1 84 ? 3.231 14.804 -6.604 1.00 61.97 84 TRP A C 1
ATOM 630 O O . TRP A 1 84 ? 4.200 15.494 -6.910 1.00 61.97 84 TRP A O 1
ATOM 640 N N . PRO A 1 85 ? 2.868 14.665 -5.312 1.00 56.56 85 PRO A N 1
ATOM 641 C CA . PRO A 1 85 ? 3.501 15.416 -4.222 1.00 56.56 85 PRO A CA 1
ATOM 642 C C . PRO A 1 85 ? 5.017 15.207 -4.066 1.00 56.56 85 PRO A C 1
ATOM 644 O O . PRO A 1 85 ? 5.648 15.896 -3.266 1.00 56.56 85 PRO A O 1
ATOM 647 N N . SER A 1 86 ? 5.621 14.252 -4.786 1.00 55.94 86 SER A N 1
ATOM 648 C CA . SER A 1 86 ? 7.042 13.928 -4.682 1.00 55.94 86 SER A CA 1
ATOM 649 C C . SER A 1 86 ? 7.785 14.165 -6.003 1.00 55.94 86 SER A C 1
ATOM 651 O O . SER A 1 86 ? 7.553 13.480 -6.999 1.00 55.94 86 SER A O 1
ATOM 653 N N . ARG A 1 87 ? 8.805 15.036 -5.973 1.00 57.03 87 ARG A N 1
ATOM 654 C CA . ARG A 1 87 ? 9.782 15.215 -7.071 1.00 57.03 87 ARG A CA 1
ATOM 655 C C . ARG A 1 87 ? 10.707 14.002 -7.288 1.00 57.03 87 ARG A C 1
ATOM 657 O O . ARG A 1 87 ? 11.604 14.047 -8.122 1.00 57.03 87 ARG A O 1
ATOM 664 N N . ARG A 1 88 ? 10.535 12.917 -6.522 1.00 59.66 88 ARG A N 1
ATOM 665 C CA . ARG A 1 88 ? 11.388 11.710 -6.540 1.00 59.66 88 ARG A CA 1
ATOM 666 C C . ARG A 1 88 ? 10.818 10.574 -7.402 1.00 59.66 88 ARG A C 1
ATOM 668 O O . ARG A 1 88 ? 11.329 9.453 -7.339 1.00 59.66 88 ARG A O 1
ATOM 675 N N . GLY A 1 89 ? 9.780 10.861 -8.192 1.00 69.25 89 GLY A N 1
ATOM 676 C CA . GLY A 1 89 ? 8.818 9.894 -8.724 1.00 69.25 89 GLY A CA 1
ATOM 677 C C . GLY A 1 89 ? 9.402 8.571 -9.221 1.00 69.25 89 GLY A C 1
ATOM 678 O O . GLY A 1 89 ? 9.157 7.520 -8.638 1.00 69.25 89 GLY A O 1
ATOM 679 N N . GLY A 1 90 ? 10.247 8.598 -10.251 1.00 75.38 90 GLY A N 1
ATOM 680 C CA . GLY A 1 90 ? 10.740 7.363 -10.870 1.00 75.38 90 GLY A CA 1
ATOM 681 C C . GLY A 1 90 ? 11.664 6.499 -9.995 1.00 75.38 90 GLY A C 1
ATOM 682 O O . GLY A 1 90 ? 11.661 5.275 -10.140 1.00 75.38 90 GLY A O 1
ATOM 683 N N . ALA A 1 91 ? 12.467 7.104 -9.112 1.00 80.31 91 ALA A N 1
ATOM 684 C CA . ALA A 1 91 ? 13.419 6.385 -8.258 1.00 80.31 91 ALA A CA 1
ATOM 685 C C . ALA A 1 91 ? 12.756 5.857 -6.979 1.00 80.31 91 ALA A C 1
ATOM 687 O O . ALA A 1 91 ? 12.986 4.708 -6.599 1.00 80.31 91 ALA A O 1
ATOM 688 N N . ALA A 1 92 ? 11.894 6.670 -6.357 1.00 81.25 92 ALA A N 1
ATOM 689 C CA . ALA A 1 92 ? 11.101 6.260 -5.201 1.00 81.25 92 ALA A CA 1
ATOM 690 C C . ALA A 1 92 ? 10.172 5.096 -5.567 1.00 81.25 92 ALA A C 1
ATOM 692 O O . ALA A 1 92 ? 10.199 4.066 -4.903 1.00 81.25 92 ALA A O 1
ATOM 693 N N . PHE A 1 93 ? 9.481 5.196 -6.706 1.00 85.50 93 PHE A N 1
ATOM 694 C CA . PHE A 1 93 ? 8.639 4.128 -7.240 1.00 85.50 93 PHE A CA 1
ATOM 695 C C . PHE A 1 93 ? 9.404 2.814 -7.453 1.00 85.50 93 PHE A C 1
ATOM 697 O O . PHE A 1 93 ? 8.970 1.752 -7.014 1.00 85.50 93 PHE A O 1
ATOM 704 N N . ALA A 1 94 ? 10.575 2.867 -8.098 1.00 85.94 94 ALA A N 1
ATOM 705 C CA . ALA A 1 94 ? 11.378 1.667 -8.330 1.00 85.94 94 ALA A CA 1
ATOM 706 C C . ALA A 1 94 ? 11.865 1.036 -7.015 1.00 85.94 94 ALA A C 1
ATOM 708 O O . ALA A 1 94 ? 11.867 -0.187 -6.884 1.00 85.94 94 ALA A O 1
ATOM 709 N N . SER A 1 95 ? 12.266 1.860 -6.042 1.00 87.81 95 SER A N 1
ATOM 710 C CA . SER A 1 95 ? 12.653 1.395 -4.707 1.00 87.81 95 SER A CA 1
ATOM 711 C C . SER A 1 95 ? 11.479 0.754 -3.964 1.00 87.81 95 SER A C 1
ATOM 713 O O . SER A 1 95 ? 11.640 -0.303 -3.361 1.00 87.81 95 SER A O 1
ATOM 715 N N . PHE A 1 96 ? 10.293 1.353 -4.055 1.00 90.19 96 PHE A N 1
ATOM 716 C CA . PHE A 1 96 ? 9.064 0.840 -3.462 1.00 90.19 96 PHE A CA 1
ATOM 717 C C . PHE A 1 96 ? 8.691 -0.536 -4.021 1.00 90.19 96 PHE A C 1
ATOM 719 O O . PHE A 1 96 ? 8.497 -1.480 -3.258 1.00 90.19 96 PHE A O 1
ATOM 726 N N . LEU A 1 97 ? 8.691 -0.694 -5.350 1.00 91.50 97 LEU A N 1
ATOM 727 C CA . LEU A 1 97 ? 8.422 -1.987 -5.987 1.00 91.50 97 LEU A CA 1
ATOM 728 C C . LEU A 1 97 ? 9.453 -3.056 -5.608 1.00 91.50 97 LEU A C 1
ATOM 730 O O . LEU A 1 97 ? 9.076 -4.190 -5.326 1.00 91.50 97 LEU A O 1
ATOM 734 N N . LYS A 1 98 ? 10.745 -2.705 -5.545 1.00 90.06 98 LYS A N 1
ATOM 735 C CA . LYS A 1 98 ? 11.806 -3.636 -5.117 1.00 90.06 98 LYS A CA 1
ATOM 736 C C . LYS A 1 98 ? 11.592 -4.180 -3.708 1.00 90.06 98 LYS A C 1
ATOM 738 O O . LYS A 1 98 ? 12.053 -5.275 -3.413 1.00 90.06 98 LYS A O 1
ATOM 743 N N . GLN A 1 99 ? 10.918 -3.423 -2.851 1.00 89.94 99 GLN A N 1
ATOM 744 C CA . GLN A 1 99 ? 10.661 -3.817 -1.471 1.00 89.94 99 GLN A CA 1
ATOM 745 C C . GLN A 1 99 ? 9.269 -4.444 -1.267 1.00 89.94 99 GLN A C 1
ATOM 747 O O . GLN A 1 99 ? 8.806 -4.551 -0.134 1.00 89.94 99 GLN A O 1
ATOM 752 N N . GLY A 1 100 ? 8.600 -4.865 -2.346 1.00 90.44 100 GLY A N 1
ATOM 753 C CA . GLY A 1 100 ? 7.309 -5.559 -2.282 1.00 90.44 100 GLY A CA 1
ATOM 754 C C . GLY A 1 100 ? 6.086 -4.662 -2.487 1.00 90.44 100 GLY A C 1
ATOM 755 O O . GLY A 1 100 ? 4.958 -5.143 -2.393 1.00 90.44 100 GLY A O 1
ATOM 756 N N . GLY A 1 101 ? 6.279 -3.372 -2.783 1.00 93.19 101 GLY A N 1
ATOM 757 C CA . GLY A 1 101 ? 5.196 -2.413 -3.001 1.00 93.19 101 GLY A CA 1
ATOM 758 C C . GLY A 1 101 ? 4.215 -2.347 -1.828 1.00 93.19 101 GLY A C 1
ATOM 759 O O . GLY A 1 101 ? 4.609 -2.446 -0.664 1.00 93.19 101 GLY A O 1
ATOM 760 N N . LEU A 1 102 ? 2.922 -2.209 -2.134 1.00 95.25 102 LEU A N 1
ATOM 761 C CA . LEU A 1 102 ? 1.878 -2.132 -1.113 1.00 95.25 102 LEU A CA 1
ATOM 762 C C . LEU A 1 102 ? 1.855 -3.360 -0.192 1.00 95.25 102 LEU A C 1
ATOM 764 O O . LEU A 1 102 ? 1.702 -3.212 1.018 1.00 95.25 102 LEU A O 1
ATOM 768 N N . GLU A 1 103 ? 2.030 -4.565 -0.735 1.00 92.81 103 GLU A N 1
ATOM 769 C CA . GLU A 1 103 ? 2.012 -5.784 0.079 1.00 92.81 103 GLU A CA 1
ATOM 770 C C . GLU A 1 103 ? 3.211 -5.850 1.036 1.00 92.81 103 GLU A C 1
ATOM 772 O O . GLU A 1 103 ? 3.053 -6.257 2.186 1.00 92.81 103 GLU A O 1
ATOM 777 N N . GLY A 1 104 ? 4.378 -5.349 0.617 1.00 92.31 104 GLY A N 1
ATOM 778 C CA . GLY A 1 104 ? 5.543 -5.187 1.493 1.00 92.31 104 GLY A CA 1
ATOM 779 C C . GLY A 1 104 ? 5.302 -4.196 2.641 1.00 92.31 104 GLY A C 1
ATOM 780 O O . GLY A 1 104 ? 5.739 -4.438 3.771 1.00 92.31 104 GLY A O 1
ATOM 781 N N . CYS A 1 105 ? 4.566 -3.103 2.393 1.00 93.81 105 CYS A N 1
ATOM 782 C CA . CYS A 1 105 ? 4.129 -2.184 3.451 1.00 93.81 105 CYS A CA 1
ATOM 783 C C . CYS A 1 105 ? 3.173 -2.866 4.436 1.00 93.81 105 CYS A C 1
ATO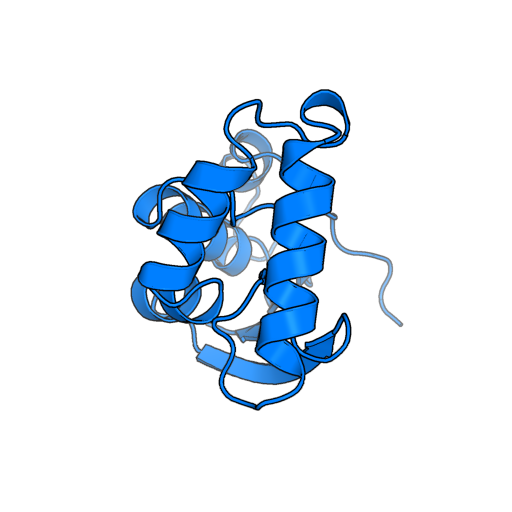M 785 O O . CYS A 1 105 ? 3.341 -2.722 5.644 1.00 93.81 105 CYS A O 1
ATOM 787 N N . VAL A 1 106 ? 2.186 -3.607 3.927 1.00 94.44 106 VAL A N 1
ATOM 788 C CA . VAL A 1 106 ? 1.182 -4.310 4.740 1.00 94.44 106 VAL A CA 1
ATOM 789 C C . VAL A 1 106 ? 1.827 -5.382 5.612 1.00 94.44 106 VAL A C 1
ATOM 791 O O . VAL A 1 106 ? 1.565 -5.430 6.813 1.00 94.44 106 VAL A O 1
ATOM 794 N N . GLN A 1 107 ? 2.730 -6.185 5.043 1.00 92.94 107 GLN A N 1
ATOM 795 C CA . GLN A 1 107 ? 3.471 -7.206 5.782 1.00 92.94 107 GLN A CA 1
ATOM 796 C C . GLN A 1 107 ? 4.279 -6.591 6.930 1.00 92.94 107 GLN A C 1
ATOM 798 O O . GLN A 1 107 ? 4.263 -7.110 8.043 1.00 92.94 107 GLN A O 1
ATOM 803 N N . ARG A 1 108 ? 4.962 -5.468 6.680 1.00 92.94 108 ARG A N 1
ATOM 804 C CA . ARG A 1 108 ? 5.748 -4.759 7.702 1.00 92.94 108 ARG A CA 1
ATOM 805 C C . ARG A 1 108 ? 4.872 -4.060 8.742 1.00 92.94 108 ARG A C 1
ATOM 807 O O . ARG A 1 108 ? 5.278 -3.944 9.893 1.00 92.94 108 ARG A O 1
ATOM 814 N N . ALA A 1 109 ? 3.683 -3.612 8.349 1.00 92.00 109 ALA A N 1
ATOM 815 C CA . ALA A 1 109 ? 2.692 -3.084 9.276 1.00 92.00 109 ALA A CA 1
ATOM 816 C C . ALA A 1 109 ? 2.106 -4.184 10.183 1.00 92.00 109 ALA A C 1
ATOM 818 O O . ALA A 1 109 ? 1.658 -3.874 11.280 1.00 92.00 109 ALA A O 1
ATOM 819 N N . GLY A 1 110 ? 2.171 -5.456 9.773 1.00 92.44 110 GLY A N 1
ATOM 820 C CA . GLY A 1 110 ? 1.589 -6.582 10.507 1.00 92.44 110 GLY A CA 1
ATOM 821 C C . GLY A 1 110 ? 0.082 -6.737 10.286 1.00 92.44 110 GLY A C 1
ATOM 822 O O . GLY A 1 110 ? -0.571 -7.443 11.047 1.00 92.44 110 GLY A O 1
ATOM 823 N N . LEU A 1 111 ? -0.462 -6.091 9.251 1.00 92.75 111 LEU A N 1
ATOM 824 C CA . LEU A 1 111 ? -1.893 -6.076 8.950 1.00 92.75 111 LEU A CA 1
ATOM 825 C C . LEU A 1 111 ? -2.299 -7.274 8.088 1.00 92.75 111 LEU A C 1
ATOM 827 O O . LEU A 1 111 ? -1.516 -7.784 7.279 1.00 92.75 111 LEU A O 1
ATOM 831 N N . ARG A 1 112 ? -3.559 -7.699 8.216 1.00 93.31 112 ARG A N 1
ATOM 832 C CA . ARG A 1 112 ? -4.113 -8.807 7.433 1.00 93.31 112 ARG A CA 1
ATOM 833 C C . ARG A 1 112 ? -4.873 -8.291 6.221 1.00 93.31 112 ARG A C 1
ATOM 835 O O . ARG A 1 112 ? -5.676 -7.368 6.310 1.00 93.31 112 ARG A O 1
ATOM 842 N N . VAL A 1 113 ? -4.648 -8.935 5.079 1.00 94.94 113 VAL A N 1
ATOM 843 C CA . VAL A 1 113 ? -5.378 -8.645 3.840 1.00 94.94 113 VAL A CA 1
ATOM 844 C C . VAL A 1 113 ? -6.614 -9.533 3.763 1.00 94.94 113 VAL A C 1
ATOM 846 O O . VAL A 1 113 ? -6.480 -10.749 3.623 1.00 94.94 113 VAL A O 1
ATOM 849 N N . SER A 1 114 ? -7.801 -8.933 3.810 1.00 93.06 114 SER A N 1
ATOM 850 C CA . SER A 1 114 ? -9.078 -9.643 3.674 1.00 93.06 114 SER A CA 1
ATOM 851 C C . SER A 1 114 ? -9.558 -9.724 2.223 1.00 93.06 114 SER A C 1
ATOM 853 O O . SER A 1 114 ? -10.170 -10.714 1.830 1.00 93.06 114 SER A O 1
ATOM 855 N N . GLU A 1 115 ? -9.239 -8.725 1.398 1.00 94.62 115 GLU A N 1
ATOM 856 C CA . GLU A 1 115 ? -9.645 -8.669 -0.009 1.00 94.62 115 GLU A CA 1
ATOM 857 C C . GLU A 1 115 ? -8.528 -8.078 -0.875 1.00 94.62 115 GLU A C 1
ATOM 859 O O . GLU A 1 115 ? -7.832 -7.149 -0.458 1.00 94.62 115 GLU A O 1
ATOM 864 N N . ARG A 1 116 ? -8.377 -8.603 -2.097 1.00 94.88 116 ARG A N 1
ATOM 865 C CA . ARG A 1 116 ? -7.436 -8.112 -3.112 1.00 94.88 116 ARG A CA 1
ATOM 866 C C . ARG A 1 116 ? -8.168 -7.864 -4.419 1.00 94.88 116 ARG A C 1
ATOM 868 O O . ARG A 1 116 ? -8.783 -8.780 -4.962 1.00 94.88 116 ARG A O 1
ATOM 875 N N . ARG A 1 117 ? -8.040 -6.658 -4.972 1.00 94.81 117 ARG A N 1
ATOM 876 C CA . ARG A 1 117 ? -8.589 -6.319 -6.287 1.00 94.81 117 ARG A CA 1
ATOM 877 C C . ARG A 1 117 ? -7.533 -5.644 -7.165 1.00 94.81 117 ARG A C 1
ATOM 879 O O . ARG A 1 117 ? -7.068 -4.563 -6.810 1.00 94.81 117 ARG A O 1
ATOM 886 N N . PRO A 1 118 ? -7.152 -6.235 -8.311 1.00 91.69 118 PRO A N 1
ATOM 887 C CA . PRO A 1 118 ? -6.177 -5.621 -9.205 1.00 91.69 118 PRO A CA 1
ATOM 888 C C . PRO A 1 118 ? -6.735 -4.337 -9.832 1.00 91.69 118 PRO A C 1
ATOM 890 O O . PRO A 1 118 ? -7.920 -4.245 -10.158 1.00 91.69 118 PRO A O 1
ATOM 893 N N . LEU A 1 119 ? -5.858 -3.355 -10.021 1.00 90.38 119 LEU A N 1
ATOM 894 C CA . LEU A 1 119 ? -6.116 -2.059 -10.643 1.00 90.38 119 LEU A CA 1
ATOM 895 C C . LEU A 1 119 ? -5.076 -1.795 -11.739 1.00 90.38 119 LEU A C 1
ATOM 897 O O . LEU A 1 119 ? -4.000 -2.390 -11.734 1.00 90.38 119 LEU A O 1
ATOM 901 N N . LEU A 1 120 ? -5.370 -0.876 -12.665 1.00 86.19 120 LEU A N 1
ATOM 902 C CA . LEU A 1 120 ? -4.409 -0.390 -13.672 1.00 86.19 120 LEU A CA 1
ATOM 903 C C . LEU A 1 120 ? -3.711 -1.516 -14.461 1.00 86.19 120 LEU A C 1
ATOM 905 O O . LEU A 1 120 ? -2.488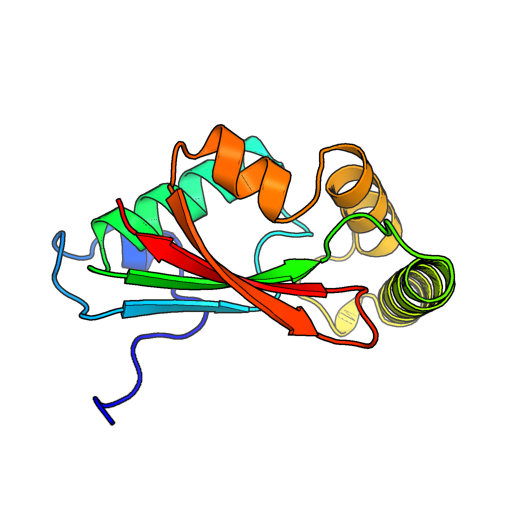 -1.552 -14.563 1.00 86.19 120 LEU A O 1
ATOM 909 N N . GLY A 1 121 ? -4.478 -2.494 -14.953 1.00 83.50 121 GLY A N 1
ATOM 910 C CA . GLY A 1 121 ? -3.909 -3.648 -15.665 1.00 83.50 121 GLY A CA 1
ATOM 911 C C . GLY A 1 121 ? -3.024 -4.555 -14.796 1.00 83.50 121 GLY A C 1
ATOM 912 O O . GLY A 1 121 ? -2.254 -5.343 -15.331 1.00 83.50 121 GLY A O 1
ATOM 913 N N . GLY A 1 122 ? -3.129 -4.437 -13.467 1.00 86.50 122 GLY A N 1
ATOM 914 C CA . GLY A 1 122 ? -2.361 -5.181 -12.469 1.00 86.50 122 GLY A CA 1
ATOM 915 C C . GLY A 1 122 ? -1.100 -4.470 -11.963 1.00 86.50 122 GLY A C 1
ATOM 916 O O . GLY A 1 122 ? -0.417 -5.019 -11.106 1.00 86.50 122 GLY A O 1
ATOM 917 N N . ALA A 1 123 ? -0.816 -3.239 -12.411 1.00 89.31 123 ALA A N 1
ATOM 918 C CA . ALA A 1 123 ? 0.284 -2.431 -11.864 1.00 89.31 123 ALA A CA 1
ATOM 919 C C . ALA A 1 123 ? 0.042 -1.983 -10.413 1.00 89.31 123 ALA A C 1
ATOM 921 O O . ALA A 1 123 ? 0.976 -1.669 -9.675 1.00 89.31 123 ALA A O 1
ATOM 922 N N . ALA A 1 124 ? -1.227 -1.905 -10.019 1.00 93.00 124 ALA A N 1
ATOM 923 C CA . ALA A 1 124 ? -1.659 -1.520 -8.689 1.00 93.00 124 ALA A CA 1
ATOM 924 C C . ALA A 1 124 ? -2.696 -2.505 -8.160 1.00 93.00 124 ALA A C 1
ATOM 926 O O . ALA A 1 124 ? -3.282 -3.298 -8.902 1.00 93.00 124 ALA A O 1
ATOM 927 N N . VAL A 1 125 ? -2.930 -2.448 -6.859 1.00 95.25 125 VAL A N 1
ATOM 928 C CA . VAL A 1 125 ? -3.897 -3.299 -6.180 1.00 95.25 125 VAL A CA 1
ATOM 929 C C . VAL A 1 125 ? -4.626 -2.487 -5.126 1.00 95.25 125 VAL A C 1
ATOM 931 O O . VAL A 1 125 ? -4.025 -1.668 -4.438 1.00 95.25 125 VAL A O 1
ATOM 934 N N . LEU A 1 126 ? -5.933 -2.703 -5.029 1.00 96.69 126 LEU A N 1
ATOM 935 C CA . LEU A 1 126 ? -6.743 -2.297 -3.895 1.00 96.69 126 LEU A CA 1
ATOM 936 C C . LEU A 1 126 ? -6.779 -3.455 -2.900 1.00 96.69 126 LEU A C 1
ATOM 938 O O . LEU A 1 126 ? -7.243 -4.548 -3.232 1.00 96.69 126 LEU A O 1
ATOM 942 N N . LEU A 1 127 ? -6.305 -3.195 -1.691 1.00 96.38 127 LEU A N 1
ATOM 943 C CA . LEU A 1 127 ? -6.370 -4.098 -0.557 1.00 96.38 127 LEU A CA 1
ATOM 944 C C . LEU A 1 127 ? -7.415 -3.598 0.432 1.00 96.38 127 LEU A C 1
ATOM 946 O O . LEU A 1 127 ? -7.439 -2.412 0.773 1.00 96.38 127 LEU A O 1
ATOM 950 N N . ARG A 1 128 ? -8.241 -4.520 0.922 1.00 95.56 128 ARG A N 1
ATOM 951 C CA . ARG A 1 128 ? -8.990 -4.327 2.162 1.00 95.56 128 ARG A CA 1
ATOM 952 C C . ARG A 1 128 ? -8.177 -4.930 3.296 1.00 95.56 128 ARG A C 1
ATOM 954 O O . ARG A 1 128 ? -7.777 -6.094 3.217 1.00 95.56 128 ARG A O 1
ATOM 961 N N . LEU A 1 129 ? -7.909 -4.120 4.309 1.00 93.62 129 LEU A N 1
ATOM 962 C CA . LEU A 1 129 ? -7.104 -4.477 5.466 1.00 93.62 129 LEU A CA 1
ATOM 963 C C . LEU A 1 129 ? -7.966 -4.426 6.722 1.00 93.62 129 LEU A C 1
ATOM 965 O O . LEU A 1 129 ? -8.789 -3.519 6.874 1.00 93.62 129 LEU A O 1
ATOM 969 N N . ALA A 1 130 ? -7.733 -5.388 7.602 1.00 81.44 130 ALA A N 1
ATOM 970 C CA . ALA A 1 130 ? -8.267 -5.435 8.954 1.00 81.44 130 ALA A CA 1
ATOM 971 C C . ALA A 1 130 ? -7.116 -5.738 9.928 1.00 81.44 130 ALA A C 1
ATOM 973 O O . ALA A 1 130 ? -6.110 -6.338 9.518 1.00 81.44 130 ALA A O 1
ATOM 974 N N . ASP A 1 131 ? -7.271 -5.295 11.177 1.00 66.12 131 ASP A N 1
ATOM 975 C CA . ASP A 1 131 ? -6.386 -5.665 12.292 1.00 66.12 131 ASP A CA 1
ATOM 976 C C . ASP A 1 131 ? -6.398 -7.189 12.547 1.00 66.12 131 ASP A C 1
ATOM 978 O O . ASP A 1 131 ? -7.471 -7.829 12.417 1.00 66.12 131 ASP A O 1
#

Radius of gyration: 14.36 Å; chains: 1; bounding box: 37×29×38 Å

Organism: NCBI:txid44742

Sequence (131 aa):
MPTSGPLNPSKAWLQAAVPGSAAYIRLAFALWYLPLDEGAALLNLAARTGGEVLAADFKPPERNLELPACLLARALLGFWPDLWPSRRGGAAFASFLKQGGLEGCVQRAGLRVSERRPLLGGAAVLLRLAD

Foldseek 3Di:
DPDDDDECDDPVCLVPAQFQCAQEYEYAQNQLLDDLVVLLVSVLSRQRRHQKYWHKHFFADPDPQLVVQLVVQLVVCQVCVPVDPHVCRNPSNVVCRVCGHPVSSCVSNVWDFPDWDADRSNRMIITMTHD

Secondary structure (DSSP, 8-state):
----PPBS--HHHHHHSPTT-EEEEEEES-STTS-HHHHHHHHHHHHHHEEEEEEEEE----STTHHHHHHHHHHHHHH-GGGSS-TTHHHHHHHHHHTTHHHHHHHHHT-EEEEEEEEGGGTEEEEEEE-